Protein AF-A0A529ZJE7-F1 (afdb_monomer)

Foldseek 3Di:
DDDDDPDDDPDPVVVVVVVVVVPDDDDDDPVVVVVVPDDPPDDDDDDPPPPDDDDDDDDDDPDPPDDPVVVVVVVVRVVVVVVVVVVD

Secondary structure (DSSP, 8-state):
-----S---S-HHHHHHHHTTTS------HHHHHHTT--TT-------SS-----------S-SSPPHHHHHHHHHHHHHHHHHHHH-

Structure (mmCIF, N/CA/C/O backbone):
data_AF-A0A529ZJE7-F1
#
_entry.id   AF-A0A529ZJE7-F1
#
loop_
_atom_site.group_PDB
_atom_site.id
_atom_site.type_symbol
_atom_site.label_atom_id
_atom_site.label_alt_id
_atom_site.label_comp_id
_atom_site.label_asym_id
_atom_site.label_entity_id
_atom_site.label_seq_id
_atom_site.pdbx_PDB_ins_code
_atom_site.Cartn_x
_atom_site.Cartn_y
_atom_site.Cartn_z
_atom_site.occupancy
_atom_site.B_iso_or_equiv
_atom_site.auth_seq_id
_atom_site.auth_comp_id
_atom_site.auth_asym_id
_atom_site.auth_atom_id
_atom_site.pdbx_PDB_model_num
ATOM 1 N N . VAL A 1 1 ? -26.179 10.168 8.901 1.00 72.56 1 VAL A N 1
ATOM 2 C CA . VAL A 1 1 ? -25.215 10.274 10.026 1.00 72.56 1 VAL A CA 1
ATOM 3 C C . VAL A 1 1 ? -24.076 11.171 9.570 1.00 72.56 1 VAL A C 1
ATOM 5 O O . VAL A 1 1 ? -23.597 10.954 8.466 1.00 72.56 1 VAL A O 1
ATOM 8 N N . GLN A 1 2 ? -23.690 12.189 10.345 1.00 86.38 2 GLN A N 1
ATOM 9 C CA . GLN A 1 2 ? -22.553 13.060 10.018 1.00 86.38 2 GLN A CA 1
ATOM 10 C C . GLN A 1 2 ? -21.359 12.642 10.880 1.00 86.38 2 GLN A C 1
ATOM 12 O O . GLN A 1 2 ? -21.462 12.621 12.105 1.00 86.38 2 GLN A O 1
ATOM 17 N N . VAL A 1 3 ? -20.258 12.247 10.244 1.00 85.06 3 VAL A N 1
ATOM 18 C CA . VAL A 1 3 ? -19.042 11.814 10.944 1.00 85.06 3 VAL A CA 1
ATOM 19 C C . VAL A 1 3 ? -18.246 13.054 11.346 1.00 85.06 3 VAL A C 1
ATOM 21 O O . VAL A 1 3 ? -18.042 13.943 10.523 1.00 85.06 3 VAL A O 1
ATOM 24 N N . ARG A 1 4 ? -17.797 13.118 12.604 1.00 90.62 4 ARG A N 1
ATOM 25 C CA . ARG A 1 4 ? -16.917 14.179 13.107 1.00 90.62 4 ARG A CA 1
ATOM 26 C C . ARG A 1 4 ? -15.650 13.543 13.686 1.00 90.62 4 ARG A C 1
ATOM 28 O O . ARG A 1 4 ? -15.713 13.028 14.803 1.00 90.62 4 ARG A O 1
ATOM 35 N N . PRO A 1 5 ? -14.534 13.519 12.943 1.00 89.88 5 PRO A N 1
ATOM 36 C CA . PRO A 1 5 ? -13.295 12.946 13.448 1.00 89.88 5 PRO A CA 1
ATOM 37 C C . PRO A 1 5 ? -12.733 13.804 14.588 1.00 89.88 5 PRO A C 1
ATOM 39 O O . PRO A 1 5 ? -12.811 15.032 14.571 1.00 89.88 5 PRO A O 1
ATOM 42 N N . THR A 1 6 ? -12.161 13.1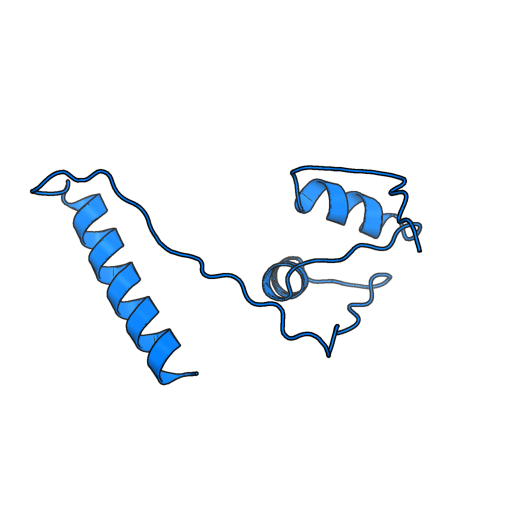45 15.592 1.00 90.69 6 THR A N 1
ATOM 43 C CA . THR A 1 6 ? -11.456 13.812 16.700 1.00 90.69 6 THR A CA 1
ATOM 44 C C . THR A 1 6 ? -10.005 14.146 16.325 1.00 90.69 6 THR A C 1
ATOM 46 O O . THR A 1 6 ? -9.401 15.037 16.913 1.00 90.69 6 THR A O 1
ATOM 49 N N . LEU 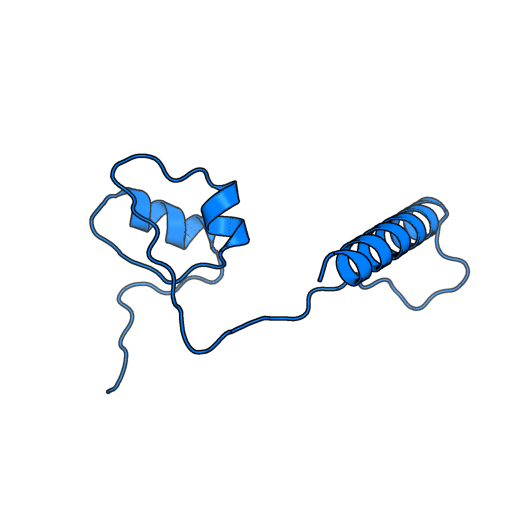A 1 7 ? -9.449 13.433 15.342 1.00 91.00 7 LEU A N 1
ATOM 50 C CA . LEU A 1 7 ? -8.110 13.623 14.796 1.00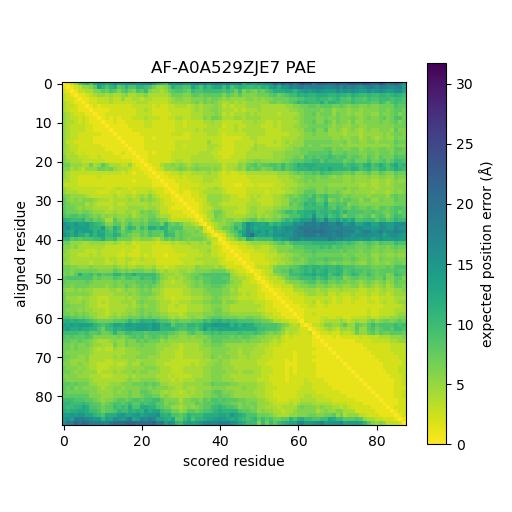 91.00 7 LEU A CA 1
ATOM 51 C C . LEU A 1 7 ? -8.149 13.340 13.293 1.00 91.00 7 LEU A C 1
ATOM 53 O O . LEU A 1 7 ? -8.678 12.310 12.874 1.00 91.00 7 LEU A O 1
ATOM 57 N N . GLU A 1 8 ? -7.535 14.217 12.509 1.00 93.44 8 GLU A N 1
ATOM 58 C CA . GLU A 1 8 ? -7.301 14.023 11.081 1.00 93.44 8 GLU A CA 1
ATOM 59 C C . GLU A 1 8 ? -5.799 14.100 10.802 1.00 93.44 8 GLU A C 1
ATOM 61 O O . GLU A 1 8 ? -5.083 14.919 11.380 1.00 93.44 8 GLU A O 1
ATOM 66 N N . SER A 1 9 ? -5.303 13.228 9.926 1.00 93.06 9 SER A N 1
ATOM 67 C CA . SER A 1 9 ? -3.909 13.234 9.493 1.00 93.06 9 SER A CA 1
ATOM 68 C C . SER A 1 9 ? -3.802 12.740 8.059 1.00 93.06 9 SER A C 1
ATOM 70 O O . SER A 1 9 ? -4.526 11.839 7.646 1.00 93.06 9 SER A O 1
ATOM 72 N N . ASN A 1 10 ? -2.848 13.296 7.318 1.00 94.19 10 ASN A N 1
ATOM 73 C CA . ASN A 1 10 ? -2.443 12.809 6.002 1.00 94.19 10 ASN A CA 1
ATOM 74 C C . ASN A 1 10 ? -1.382 11.691 6.082 1.00 94.19 10 ASN A C 1
ATOM 76 O O . ASN A 1 10 ? -0.833 11.296 5.056 1.00 94.19 10 ASN A O 1
ATOM 80 N N . SER A 1 11 ? -1.071 11.194 7.285 1.00 91.31 11 SER A N 1
ATOM 81 C CA . SER A 1 11 ? -0.082 10.143 7.513 1.00 91.31 11 SER A CA 1
ATOM 82 C C . SER A 1 11 ? -0.686 8.960 8.259 1.00 91.31 11 SER A C 1
ATOM 84 O O . SER A 1 11 ? -1.135 9.073 9.402 1.00 91.31 11 SER A O 1
ATOM 86 N N . MET A 1 12 ? -0.613 7.783 7.638 1.00 90.56 12 MET A N 1
ATOM 87 C CA . MET A 1 12 ? -1.072 6.532 8.248 1.00 90.56 12 MET A CA 1
ATOM 88 C C . MET A 1 12 ? -0.266 6.164 9.498 1.00 90.56 12 MET A C 1
ATOM 90 O O . MET A 1 12 ? -0.832 5.670 10.466 1.00 90.56 12 MET A O 1
ATOM 94 N N . ILE A 1 13 ? 1.036 6.466 9.531 1.00 89.69 13 ILE A N 1
ATOM 95 C CA . ILE A 1 13 ? 1.885 6.185 10.701 1.00 89.69 13 ILE A CA 1
ATOM 96 C C . ILE A 1 13 ? 1.441 7.016 11.912 1.00 89.69 13 ILE A C 1
ATOM 98 O O . ILE A 1 13 ? 1.431 6.517 13.037 1.00 89.69 13 ILE A O 1
ATOM 102 N N . VAL A 1 14 ? 1.035 8.271 11.692 1.00 91.38 14 VAL A N 1
ATOM 103 C CA . VAL A 1 14 ? 0.528 9.141 12.764 1.00 91.38 14 VAL A CA 1
ATOM 104 C C . VAL A 1 14 ? -0.814 8.634 13.290 1.00 91.38 14 VAL A C 1
ATOM 106 O O . VAL A 1 14 ? -1.024 8.622 14.500 1.00 91.38 14 VAL A O 1
ATOM 109 N N . LEU A 1 15 ? -1.714 8.166 12.422 1.00 90.75 15 LEU A N 1
ATOM 110 C CA . LEU A 1 15 ? -2.958 7.533 12.873 1.00 90.75 15 LEU A CA 1
ATOM 111 C C . LEU A 1 15 ? -2.664 6.261 13.681 1.00 90.75 15 LEU A C 1
ATOM 113 O O . LEU A 1 15 ? -3.201 6.088 14.776 1.00 90.75 15 LEU A O 1
ATOM 117 N N . PHE A 1 16 ? -1.749 5.417 13.198 1.00 87.94 16 PHE A N 1
ATOM 118 C CA . PHE A 1 16 ? -1.344 4.196 13.891 1.00 87.94 16 PHE A CA 1
ATOM 119 C C . PHE A 1 16 ? -0.757 4.470 15.283 1.00 87.94 16 PHE A C 1
ATOM 121 O O . PHE A 1 16 ? -1.109 3.786 16.245 1.00 87.94 16 PHE A O 1
ATOM 128 N N . SER A 1 17 ? 0.090 5.493 15.438 1.00 88.81 17 SER A N 1
ATOM 129 C CA . SE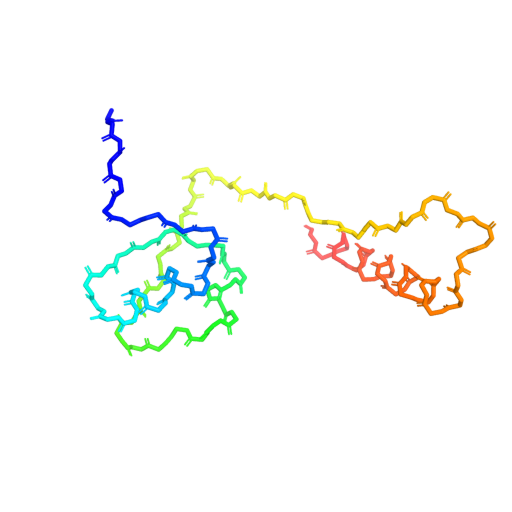R A 1 17 ? 0.678 5.826 16.743 1.00 88.81 17 SER A CA 1
ATOM 130 C C . SER A 1 17 ? -0.376 6.216 17.787 1.00 88.81 17 SER A C 1
ATOM 132 O O . SER A 1 17 ? -0.226 5.869 18.959 1.00 88.81 17 SER A O 1
ATOM 134 N N . HIS A 1 18 ? -1.479 6.848 17.373 1.00 90.50 18 HIS A N 1
ATOM 135 C CA . HIS A 1 18 ? -2.604 7.153 18.259 1.00 90.50 18 HIS A CA 1
ATOM 136 C C . HIS A 1 18 ? -3.394 5.895 18.631 1.00 90.50 18 HIS A C 1
ATOM 138 O O . HIS A 1 18 ? -3.721 5.715 19.806 1.00 90.50 18 HIS A O 1
ATOM 144 N N . ILE A 1 19 ? -3.633 4.982 17.680 1.00 89.38 19 ILE A N 1
ATOM 145 C CA . ILE A 1 19 ? -4.272 3.679 17.949 1.00 89.38 19 ILE A CA 1
ATOM 146 C C . ILE A 1 19 ? -3.477 2.896 19.002 1.00 89.38 19 ILE A C 1
ATOM 148 O O . ILE A 1 19 ? -4.068 2.356 19.937 1.00 89.38 19 ILE A O 1
ATOM 152 N N . ARG A 1 20 ? -2.136 2.916 18.935 1.00 86.19 20 ARG A N 1
ATOM 153 C CA . ARG A 1 20 ? -1.256 2.253 19.920 1.00 86.19 20 ARG A CA 1
ATOM 154 C C . ARG A 1 20 ? -1.421 2.739 21.359 1.00 86.19 20 ARG A C 1
ATOM 156 O O . ARG A 1 20 ? -1.029 2.025 22.275 1.00 86.19 20 ARG A O 1
ATOM 163 N N . THR A 1 21 ? -2.017 3.908 21.590 1.00 87.56 21 THR A N 1
ATOM 164 C CA . THR A 1 21 ? -2.336 4.367 22.955 1.00 87.56 21 THR A CA 1
ATOM 165 C C . THR A 1 21 ? -3.532 3.631 23.578 1.00 87.56 21 THR A C 1
ATOM 167 O O . THR A 1 21 ? -3.822 3.838 24.755 1.00 87.56 21 THR A O 1
ATOM 170 N N . GLY A 1 22 ? -4.255 2.811 22.802 1.00 85.00 22 GLY A N 1
ATOM 171 C CA . GLY A 1 22 ? -5.414 2.029 23.247 1.00 85.00 22 GLY A CA 1
ATOM 172 C C . GLY A 1 22 ? -6.715 2.825 23.390 1.00 85.00 22 GLY A C 1
ATOM 173 O O . GLY A 1 22 ? -7.738 2.266 23.770 1.00 85.00 22 GLY A O 1
ATOM 174 N N . LYS A 1 23 ? -6.701 4.130 23.092 1.00 86.50 23 LYS A N 1
ATOM 175 C CA . LYS A 1 23 ? -7.858 5.030 23.264 1.00 86.50 23 LYS A CA 1
ATOM 176 C C . LYS A 1 23 ? -8.595 5.352 21.963 1.00 86.50 23 LYS A C 1
ATOM 178 O O . LYS A 1 23 ? -9.567 6.102 21.984 1.00 86.50 23 LYS A O 1
ATOM 183 N N . TRP A 1 24 ? -8.113 4.829 20.837 1.00 91.06 24 TRP A N 1
ATOM 184 C CA . TRP A 1 24 ? -8.535 5.248 19.504 1.00 91.06 24 TRP A CA 1
ATOM 185 C C . TRP A 1 24 ? -8.788 4.045 18.608 1.00 91.06 24 TRP A C 1
ATOM 187 O O . TRP A 1 24 ? -8.158 3.000 18.749 1.00 91.06 24 TRP A O 1
ATOM 197 N N . SER A 1 25 ? -9.687 4.237 17.651 1.00 90.69 25 SER A N 1
ATOM 198 C CA . SER A 1 25 ? -9.891 3.338 16.520 1.00 90.69 25 SER A CA 1
ATOM 199 C C . SER A 1 25 ? -9.715 4.128 15.227 1.00 90.69 25 SER A C 1
ATOM 201 O O . SER A 1 25 ? -9.888 5.348 15.204 1.00 90.69 25 SER A O 1
ATOM 203 N N . SER A 1 26 ? -9.325 3.442 14.159 1.00 90.88 26 SER A N 1
ATOM 204 C CA . SER A 1 26 ? -9.199 4.030 12.829 1.00 90.88 26 SER A CA 1
ATOM 205 C C . SER A 1 26 ? -9.496 2.981 11.764 1.00 90.88 26 SER A C 1
ATOM 207 O O . SER A 1 26 ? -9.469 1.783 12.046 1.00 90.88 26 SER A O 1
ATOM 209 N N . ILE A 1 27 ? -9.766 3.442 10.546 1.00 90.06 27 ILE A N 1
ATOM 210 C CA . ILE A 1 27 ? -9.881 2.601 9.354 1.00 90.06 27 ILE A CA 1
ATOM 211 C C . ILE A 1 27 ? -8.525 2.645 8.652 1.00 90.06 27 ILE A C 1
ATOM 213 O O . ILE A 1 27 ? -8.008 3.728 8.384 1.00 90.06 27 ILE A O 1
ATOM 217 N N . MET A 1 28 ? -7.945 1.479 8.365 1.00 88.25 28 MET A N 1
ATOM 218 C CA . MET A 1 28 ? -6.641 1.372 7.709 1.00 88.25 28 MET A CA 1
ATOM 219 C C . MET A 1 28 ? -6.685 0.346 6.571 1.00 88.25 28 MET A C 1
ATOM 221 O O . MET A 1 28 ? -7.426 -0.633 6.674 1.00 88.25 28 MET A O 1
ATOM 225 N N . PRO A 1 29 ? -5.886 0.533 5.507 1.00 88.62 29 PRO A N 1
ATOM 226 C CA . PRO A 1 29 ? -5.674 -0.493 4.492 1.00 88.62 29 PRO A CA 1
ATOM 227 C C . PRO A 1 29 ? -5.155 -1.803 5.098 1.00 88.62 29 PRO A C 1
ATOM 229 O O . PRO A 1 29 ? -4.276 -1.779 5.964 1.00 88.62 29 PRO A O 1
ATOM 232 N N . LEU A 1 30 ? -5.670 -2.938 4.613 1.00 85.12 30 LEU A N 1
ATOM 233 C CA . LEU A 1 30 ? -5.312 -4.277 5.098 1.00 85.12 30 LEU A CA 1
ATOM 234 C C . LEU A 1 30 ? -3.796 -4.521 5.066 1.00 85.12 30 LEU A C 1
ATOM 236 O O . LEU A 1 30 ? -3.215 -4.937 6.062 1.00 85.12 30 LEU A O 1
ATOM 240 N N . ASN A 1 31 ? -3.139 -4.163 3.963 1.00 83.56 31 ASN A N 1
ATOM 241 C CA . ASN A 1 31 ? -1.696 -4.338 3.803 1.00 83.56 31 ASN A CA 1
ATOM 242 C C . ASN A 1 31 ? -0.874 -3.575 4.858 1.00 83.56 31 ASN A C 1
ATOM 244 O O . ASN A 1 31 ? 0.145 -4.075 5.327 1.00 83.56 31 ASN A O 1
ATOM 248 N N . LEU A 1 32 ? -1.303 -2.372 5.254 1.00 83.25 32 LEU A N 1
ATOM 249 C CA . LEU A 1 32 ? -0.642 -1.608 6.313 1.00 83.25 32 LEU A CA 1
ATOM 250 C C . LEU A 1 32 ? -0.898 -2.227 7.684 1.00 83.25 32 LEU A C 1
ATOM 252 O O . LEU A 1 32 ? 0.021 -2.298 8.497 1.00 83.25 32 LEU A O 1
ATOM 256 N N . ALA A 1 33 ? -2.120 -2.698 7.926 1.00 81.00 33 ALA A N 1
ATOM 257 C CA . ALA A 1 33 ? -2.465 -3.411 9.147 1.00 81.00 33 ALA A CA 1
ATOM 258 C C . ALA A 1 33 ? -1.597 -4.664 9.355 1.00 81.00 33 ALA A C 1
ATOM 260 O O . ALA A 1 33 ? -1.086 -4.892 10.451 1.00 81.00 33 ALA A O 1
ATOM 261 N N . GLU A 1 34 ? -1.378 -5.429 8.288 1.00 79.94 34 GLU A N 1
ATOM 262 C CA . GLU A 1 34 ? -0.512 -6.610 8.287 1.00 79.94 34 GLU A CA 1
ATOM 263 C C . GLU A 1 34 ? 0.969 -6.233 8.442 1.00 79.94 34 GLU A C 1
ATOM 265 O O . GLU A 1 34 ? 1.673 -6.814 9.267 1.00 79.94 34 GLU A O 1
ATOM 270 N N . THR A 1 35 ? 1.436 -5.213 7.711 1.00 81.44 35 THR A N 1
ATOM 271 C CA . THR A 1 35 ? 2.848 -4.788 7.723 1.00 81.44 35 THR A CA 1
ATOM 272 C C . THR A 1 35 ? 3.282 -4.223 9.074 1.00 81.44 35 THR A C 1
ATOM 274 O O . THR A 1 35 ? 4.404 -4.469 9.516 1.00 81.44 35 THR A O 1
ATOM 277 N N . PHE A 1 36 ? 2.423 -3.456 9.753 1.00 76.12 36 PHE A N 1
ATOM 278 C CA . PHE A 1 36 ? 2.779 -2.841 11.034 1.00 76.12 36 PHE A CA 1
ATOM 279 C C . PHE A 1 36 ? 2.780 -3.819 12.215 1.00 76.12 36 PHE A C 1
ATOM 281 O O . PHE A 1 36 ? 3.192 -3.421 13.305 1.00 76.12 36 PHE A O 1
ATOM 288 N N . GLY A 1 37 ? 2.372 -5.078 12.010 1.00 67.81 37 GLY A N 1
ATOM 289 C CA . GLY A 1 37 ? 2.468 -6.127 13.020 1.00 67.81 37 GLY A CA 1
ATOM 290 C C . GLY A 1 37 ? 1.682 -5.779 14.279 1.00 67.81 37 GLY A C 1
ATOM 291 O O . GLY A 1 37 ? 2.263 -5.507 15.331 1.00 67.81 37 GLY A O 1
ATOM 292 N N . PHE A 1 38 ? 0.352 -5.752 14.175 1.00 72.44 38 PHE A N 1
ATOM 293 C CA . PHE A 1 38 ? -0.504 -5.497 15.329 1.00 72.44 38 PHE A CA 1
ATOM 294 C C . PHE A 1 38 ? -0.308 -6.572 16.401 1.00 72.44 38 PHE A C 1
ATOM 296 O O . PHE A 1 38 ? -0.687 -7.728 16.230 1.00 72.44 38 PHE A O 1
ATOM 303 N N . SER A 1 39 ? 0.283 -6.169 17.519 1.00 69.88 39 SER A N 1
ATOM 304 C CA . SER A 1 39 ? 0.294 -6.927 18.762 1.00 69.88 39 SER A CA 1
ATOM 305 C C . SER A 1 39 ? -0.742 -6.359 19.729 1.00 69.88 39 SER A C 1
ATOM 307 O O . SER A 1 39 ? -1.271 -5.256 19.532 1.00 69.88 39 SER A O 1
ATOM 309 N N . GLU A 1 40 ? -1.052 -7.114 20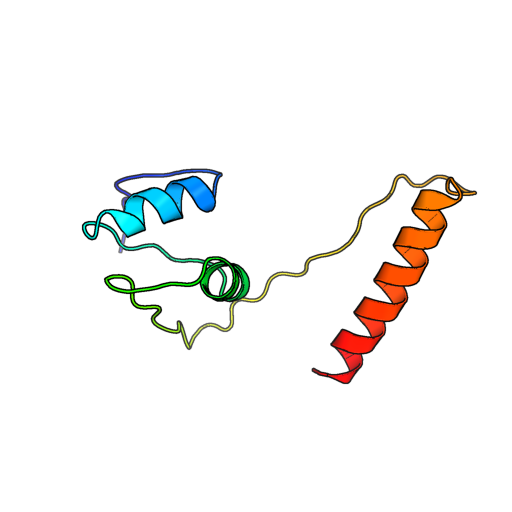.784 1.00 70.19 40 GLU A N 1
ATOM 310 C CA . GLU A 1 40 ? -1.904 -6.608 21.857 1.00 70.19 40 GLU A CA 1
ATOM 311 C C . GLU A 1 40 ? -1.430 -5.216 22.326 1.00 70.19 40 GLU A C 1
ATOM 313 O O . GLU A 1 40 ? -0.223 -4.982 22.454 1.00 70.19 40 GLU A O 1
ATOM 318 N N . PRO A 1 41 ? -2.357 -4.269 22.563 1.00 78.50 41 PRO A N 1
ATOM 319 C CA . PRO A 1 41 ? -3.813 -4.441 22.667 1.00 78.50 41 PRO A CA 1
ATOM 320 C C . PRO A 1 41 ? -4.601 -4.158 21.366 1.00 78.50 41 PRO A C 1
ATOM 322 O O . PRO A 1 41 ? -5.805 -3.901 21.426 1.00 78.50 41 PRO A O 1
ATOM 325 N N . ILE A 1 42 ? -3.961 -4.141 20.190 1.00 85.00 42 ILE A N 1
ATOM 326 C CA . ILE A 1 42 ? -4.623 -3.766 18.929 1.00 85.00 42 ILE A CA 1
ATOM 327 C C . ILE A 1 42 ? -5.281 -4.983 18.277 1.00 85.00 42 ILE A C 1
ATOM 329 O O . ILE A 1 42 ? -4.645 -6.009 18.059 1.00 85.00 42 ILE A O 1
ATOM 333 N N . ARG A 1 43 ? -6.554 -4.836 17.896 1.00 85.75 43 ARG A N 1
ATOM 334 C CA . ARG A 1 43 ? -7.305 -5.834 17.126 1.00 85.75 43 ARG A CA 1
ATOM 335 C C . ARG A 1 43 ? -7.690 -5.272 15.761 1.00 85.75 43 ARG A C 1
ATOM 337 O O . ARG A 1 43 ? -8.401 -4.271 15.696 1.00 85.75 43 ARG A O 1
ATOM 344 N N . ALA A 1 44 ? -7.298 -5.957 14.689 1.00 87.69 44 ALA A N 1
ATOM 345 C CA . ALA A 1 44 ? -7.845 -5.715 13.357 1.00 87.69 44 ALA A CA 1
ATOM 346 C C . ALA A 1 44 ? -9.246 -6.332 13.241 1.00 8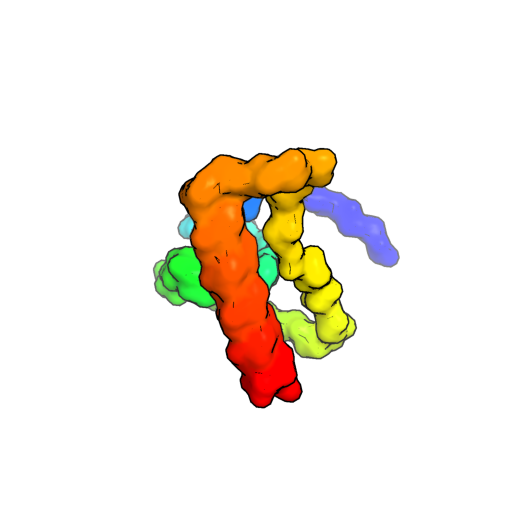7.69 44 ALA A C 1
ATOM 348 O O . ALA A 1 44 ? -9.461 -7.476 13.639 1.00 87.69 44 ALA A O 1
ATOM 349 N N . ILE A 1 45 ? -10.199 -5.569 12.705 1.00 89.75 45 ILE A N 1
ATOM 350 C CA . ILE A 1 45 ? -11.561 -6.035 12.428 1.00 89.75 45 ILE A CA 1
ATOM 351 C C . ILE A 1 45 ? -11.787 -5.881 10.919 1.00 89.75 45 ILE A C 1
ATOM 353 O O . ILE A 1 45 ? -11.678 -4.754 10.430 1.00 89.75 45 ILE A O 1
ATOM 357 N N . PRO A 1 46 ? -12.065 -6.967 10.175 1.00 88.56 46 PRO A N 1
ATOM 358 C CA . PRO A 1 46 ? -12.262 -6.882 8.734 1.00 88.56 46 PRO A CA 1
ATOM 359 C C . PRO A 1 46 ? -13.550 -6.120 8.408 1.00 88.56 46 PRO A C 1
ATOM 361 O O . PRO A 1 46 ? -14.606 -6.379 8.989 1.00 88.56 46 PRO A O 1
ATOM 364 N N . ILE A 1 47 ? -13.460 -5.193 7.456 1.00 90.75 47 ILE A N 1
ATOM 365 C CA . ILE A 1 47 ? -14.623 -4.548 6.842 1.00 90.75 47 ILE A CA 1
ATOM 366 C C . ILE A 1 47 ? -15.005 -5.411 5.639 1.00 90.75 47 ILE A C 1
ATOM 368 O O . ILE A 1 47 ? -14.238 -5.495 4.686 1.00 90.75 47 ILE A O 1
ATOM 372 N N . VAL A 1 48 ? -16.144 -6.100 5.727 1.00 90.12 48 VAL A N 1
ATOM 373 C CA . VAL A 1 48 ? -16.559 -7.100 4.725 1.00 90.12 48 VAL A CA 1
ATOM 374 C C . VAL A 1 48 ? -17.191 -6.441 3.501 1.00 90.12 48 VAL A C 1
ATOM 376 O O . VAL A 1 48 ? -16.911 -6.842 2.378 1.00 90.12 48 VAL A O 1
ATOM 379 N N . GLU A 1 49 ? -18.017 -5.413 3.710 1.00 90.50 49 GLU A N 1
ATOM 380 C CA . GLU A 1 49 ? -18.688 -4.688 2.632 1.00 90.50 49 GLU A CA 1
ATOM 381 C C . GLU A 1 49 ? -18.671 -3.169 2.885 1.00 90.50 49 GLU A C 1
ATOM 383 O O . GLU A 1 49 ? -18.832 -2.737 4.034 1.00 90.50 49 GLU A O 1
ATOM 388 N N . PRO A 1 50 ? -18.521 -2.347 1.827 1.00 87.88 50 PRO A N 1
ATOM 389 C CA . PRO A 1 50 ? -18.203 -2.747 0.452 1.00 87.88 50 PRO A CA 1
ATOM 390 C C . PRO A 1 50 ? -16.741 -3.203 0.308 1.00 87.88 50 PRO A C 1
ATOM 392 O O . PRO A 1 50 ? -15.875 -2.758 1.061 1.00 87.88 50 PRO A O 1
ATOM 395 N N . ASP A 1 51 ? -16.460 -4.036 -0.698 1.00 84.50 51 ASP A N 1
ATOM 396 C CA . ASP A 1 51 ? -15.083 -4.333 -1.107 1.00 84.50 51 ASP A CA 1
ATOM 397 C C . ASP A 1 51 ? -14.451 -3.084 -1.746 1.00 84.50 51 ASP A C 1
ATOM 399 O O . ASP A 1 51 ? -14.645 -2.769 -2.924 1.00 84.50 51 ASP A O 1
ATOM 403 N N . ALA A 1 52 ? -13.748 -2.312 -0.919 1.00 86.50 52 ALA A N 1
ATOM 404 C CA . ALA A 1 52 ? -13.094 -1.076 -1.310 1.00 86.50 52 ALA A CA 1
ATOM 405 C C . ALA A 1 52 ? -11.632 -1.343 -1.695 1.00 86.50 52 ALA A C 1
ATOM 407 O O . ALA A 1 52 ? -10.744 -1.388 -0.842 1.00 86.50 52 ALA A O 1
ATOM 408 N N . SER A 1 53 ? -11.362 -1.430 -2.999 1.00 86.56 53 SER A N 1
ATOM 409 C CA . SER A 1 53 ? -10.006 -1.550 -3.543 1.00 86.56 53 SER A CA 1
ATOM 410 C C . SER A 1 53 ? -9.602 -0.313 -4.343 1.00 86.56 53 SER A C 1
ATOM 412 O O . SER A 1 53 ? -10.427 0.375 -4.941 1.00 86.56 53 SER A O 1
ATOM 414 N N . HIS A 1 54 ? -8.310 0.013 -4.297 1.00 87.56 54 HIS A N 1
ATOM 415 C CA . HIS A 1 54 ? -7.734 1.177 -4.969 1.00 87.56 54 HIS A CA 1
ATOM 416 C C . HIS A 1 54 ? -6.603 0.700 -5.880 1.00 87.56 54 HIS A C 1
ATOM 418 O O . HIS A 1 54 ? -5.789 -0.132 -5.478 1.00 87.56 54 HIS A O 1
ATOM 424 N N . THR A 1 55 ? -6.548 1.217 -7.109 1.00 88.81 55 THR A N 1
ATOM 425 C CA . THR A 1 55 ? -5.462 0.882 -8.040 1.00 88.81 55 THR A CA 1
ATOM 426 C C . THR A 1 55 ? -4.202 1.642 -7.643 1.00 88.81 55 THR A C 1
ATOM 428 O O . THR A 1 55 ? -4.228 2.865 -7.515 1.00 88.81 55 THR A O 1
ATOM 431 N N . VAL A 1 56 ? -3.100 0.917 -7.470 1.00 89.19 56 VAL A N 1
ATOM 432 C CA . VAL A 1 56 ? -1.764 1.473 -7.226 1.00 89.19 56 VAL A CA 1
ATOM 433 C C . VAL A 1 56 ? -0.884 1.112 -8.416 1.00 89.19 56 VAL A C 1
ATOM 435 O O . VAL A 1 56 ? -0.935 -0.017 -8.899 1.00 89.19 56 VAL A O 1
ATOM 438 N N . GLY A 1 57 ? -0.092 2.067 -8.897 1.00 92.50 57 GLY A N 1
ATOM 439 C CA . GLY A 1 57 ? 0.787 1.879 -10.047 1.00 92.50 57 GLY A CA 1
ATOM 440 C C . GLY A 1 57 ? 2.088 2.658 -9.911 1.00 92.50 57 GLY 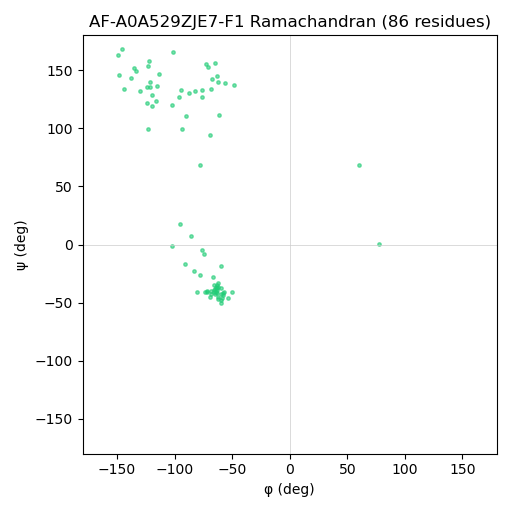A C 1
ATOM 441 O O . GLY A 1 57 ? 2.233 3.516 -9.038 1.00 92.50 57 GLY A O 1
ATOM 442 N N . LEU A 1 58 ? 3.034 2.346 -10.791 1.00 94.25 58 LEU A N 1
ATOM 443 C CA . LEU A 1 58 ? 4.308 3.041 -10.909 1.00 94.25 58 LEU A CA 1
ATOM 444 C C . LEU A 1 58 ? 4.197 4.123 -11.989 1.00 94.25 58 LEU A C 1
ATOM 446 O O . LEU A 1 58 ? 3.694 3.867 -13.080 1.00 94.25 58 LEU A O 1
ATOM 450 N N . VAL A 1 59 ? 4.671 5.332 -11.687 1.00 94.19 59 VAL A N 1
ATOM 451 C CA . VAL A 1 59 ? 4.681 6.460 -12.627 1.00 94.19 59 VAL A CA 1
ATOM 452 C C . VAL A 1 59 ? 6.120 6.908 -12.850 1.00 94.19 59 VAL A C 1
ATOM 454 O O . VAL A 1 59 ? 6.848 7.175 -11.895 1.00 94.19 59 VAL A O 1
ATOM 457 N N . ALA A 1 60 ? 6.515 7.019 -14.117 1.00 94.75 60 ALA A N 1
ATOM 458 C CA . ALA A 1 60 ? 7.803 7.556 -14.542 1.00 94.75 60 ALA A CA 1
ATOM 459 C C . ALA A 1 60 ? 7.600 8.748 -15.489 1.00 94.75 60 ALA A C 1
ATOM 461 O O . ALA A 1 60 ? 6.547 8.901 -16.107 1.00 94.75 60 ALA A O 1
ATOM 462 N N . ALA A 1 61 ? 8.611 9.614 -15.598 1.00 94.75 61 ALA A N 1
ATOM 463 C CA . ALA A 1 61 ? 8.575 10.729 -16.543 1.00 94.75 61 ALA A CA 1
ATOM 464 C C . ALA A 1 61 ? 8.481 10.208 -17.994 1.00 94.75 61 ALA A C 1
ATOM 466 O O . ALA A 1 61 ? 9.194 9.256 -18.312 1.00 94.75 61 ALA A O 1
ATOM 467 N N . PRO A 1 62 ? 7.691 10.840 -18.884 1.00 92.56 62 PRO A N 1
ATOM 468 C CA . PRO A 1 62 ? 7.467 10.378 -20.257 1.00 92.56 62 PRO A CA 1
ATOM 469 C C . PRO A 1 62 ? 8.662 10.724 -21.160 1.00 92.56 62 PRO A C 1
ATOM 471 O O . PRO A 1 62 ? 8.593 11.613 -22.006 1.00 92.56 62 PRO A O 1
ATOM 474 N N . ARG A 1 63 ? 9.803 10.076 -20.923 1.00 88.06 63 ARG A N 1
ATOM 475 C CA . ARG A 1 63 ? 11.050 10.287 -21.665 1.00 88.06 63 ARG A CA 1
ATOM 476 C C . ARG A 1 63 ? 11.618 8.958 -22.128 1.00 88.06 63 ARG A C 1
ATOM 478 O O . ARG A 1 63 ? 11.783 8.053 -21.313 1.00 88.06 63 ARG A O 1
ATOM 485 N N . GLU A 1 64 ? 11.994 8.892 -23.396 1.00 89.06 64 GLU A N 1
ATOM 486 C CA . GLU A 1 64 ? 12.655 7.733 -23.984 1.00 89.06 64 GLU A CA 1
ATOM 487 C C . GLU A 1 64 ? 14.026 8.130 -24.565 1.00 89.06 64 GLU A C 1
ATOM 489 O O . GLU A 1 64 ? 14.131 9.176 -25.211 1.00 89.06 64 GLU A O 1
ATOM 494 N N . PRO A 1 65 ? 15.082 7.325 -24.329 1.00 91.56 65 PRO A N 1
ATOM 495 C CA . PRO A 1 65 ? 15.099 6.171 -23.428 1.00 91.56 65 PRO A CA 1
ATOM 496 C C . PRO A 1 65 ? 15.037 6.592 -21.944 1.00 91.56 65 PRO A C 1
ATOM 498 O O . PRO A 1 65 ? 15.495 7.673 -21.549 1.00 91.56 65 PRO A O 1
ATOM 501 N N . HIS A 1 66 ? 14.499 5.720 -21.088 1.00 95.94 66 HIS A N 1
ATOM 502 C CA . HIS A 1 66 ? 14.667 5.869 -19.645 1.00 95.94 66 HIS A CA 1
ATOM 503 C C . HIS A 1 66 ? 16.143 5.699 -19.255 1.00 95.94 66 HIS A C 1
ATOM 505 O O . HIS A 1 66 ? 16.937 5.072 -19.954 1.00 95.94 66 HIS A O 1
ATOM 511 N N . THR A 1 67 ? 16.537 6.262 -18.107 1.00 96.31 67 THR A N 1
ATOM 512 C CA . THR A 1 67 ? 17.857 5.935 -17.544 1.00 96.31 67 THR A CA 1
ATOM 513 C C . THR A 1 67 ? 17.896 4.443 -17.205 1.00 96.31 67 THR A C 1
ATOM 515 O O . THR A 1 67 ? 16.877 3.951 -16.718 1.00 96.31 67 THR A O 1
ATOM 518 N N . PRO A 1 68 ? 19.034 3.741 -17.354 1.00 96.88 68 PRO A N 1
ATOM 519 C CA . PRO A 1 68 ? 19.091 2.287 -17.179 1.00 96.88 68 PRO A CA 1
ATOM 520 C C . PRO A 1 68 ? 18.456 1.769 -15.878 1.00 96.88 68 PRO A C 1
ATOM 522 O O . PRO A 1 68 ? 17.700 0.808 -15.908 1.00 96.88 68 PRO A O 1
ATOM 525 N N . LEU A 1 69 ? 18.671 2.458 -14.750 1.00 97.00 69 LEU A N 1
ATOM 526 C CA . LEU A 1 69 ? 18.064 2.094 -13.462 1.00 97.00 69 LEU A CA 1
ATOM 527 C C . LEU A 1 69 ? 16.528 2.210 -13.451 1.00 97.00 69 LEU A C 1
ATOM 529 O O . LEU A 1 69 ? 15.852 1.402 -12.827 1.00 97.00 69 LEU A O 1
ATOM 533 N N . VAL A 1 70 ? 15.978 3.216 -14.135 1.00 96.75 70 VAL A N 1
ATOM 534 C CA . VAL A 1 70 ? 14.522 3.410 -14.228 1.00 96.75 70 VAL A CA 1
ATOM 535 C C . VAL A 1 70 ? 13.916 2.362 -15.152 1.00 96.75 70 VAL A C 1
ATOM 537 O O . VAL A 1 70 ? 12.875 1.817 -14.813 1.00 96.75 70 VAL A O 1
ATOM 540 N N . GLN A 1 71 ? 14.580 2.048 -16.270 1.00 96.44 71 GLN A N 1
ATOM 541 C CA . GLN A 1 71 ? 14.136 0.974 -17.157 1.00 96.44 71 GLN A CA 1
ATOM 542 C C . GLN A 1 71 ? 14.091 -0.363 -16.411 1.00 96.44 71 GLN A C 1
ATOM 544 O O . GLN A 1 71 ? 13.047 -0.997 -16.385 1.00 96.44 71 GLN A O 1
ATOM 549 N N . ALA A 1 72 ? 15.171 -0.721 -15.708 1.00 97.19 72 ALA A N 1
ATOM 550 C CA . ALA A 1 72 ? 15.222 -1.949 -14.919 1.00 97.19 72 ALA A CA 1
ATOM 551 C C . ALA A 1 72 ? 14.113 -2.008 -13.852 1.00 97.19 72 ALA A C 1
ATOM 553 O O . ALA A 1 72 ? 13.473 -3.039 -13.685 1.00 97.19 72 ALA A O 1
ATOM 554 N N . LEU A 1 73 ? 13.833 -0.896 -13.159 1.00 97.06 73 LEU A N 1
ATOM 555 C CA . LEU A 1 73 ? 12.735 -0.841 -12.189 1.00 97.06 73 LEU A CA 1
ATOM 556 C C . LEU A 1 73 ? 11.359 -1.031 -12.847 1.00 97.06 73 LEU A C 1
ATOM 558 O O . LEU A 1 73 ? 10.505 -1.702 -12.272 1.00 97.06 73 LEU A O 1
ATOM 562 N N . LEU A 1 74 ? 11.127 -0.428 -14.017 1.00 96.19 74 LEU A N 1
ATOM 563 C CA . LEU A 1 74 ? 9.875 -0.588 -14.760 1.00 96.19 74 LEU A CA 1
ATOM 564 C C . LEU A 1 74 ? 9.696 -2.035 -15.229 1.00 96.19 74 LEU A C 1
ATOM 566 O O . LEU A 1 74 ? 8.602 -2.574 -15.083 1.00 96.19 74 LEU A O 1
ATOM 570 N N . ASP A 1 75 ? 10.759 -2.667 -15.724 1.00 96.25 75 ASP A N 1
ATOM 571 C CA . ASP A 1 75 ? 10.737 -4.059 -16.180 1.00 96.25 75 ASP A CA 1
ATOM 572 C C . ASP A 1 75 ? 10.390 -5.016 -15.021 1.00 96.25 75 ASP A C 1
ATOM 574 O O . ASP A 1 75 ? 9.473 -5.831 -15.144 1.00 96.25 75 ASP A O 1
ATOM 578 N N . GLU A 1 76 ? 11.034 -4.854 -13.859 1.00 97.31 76 GLU A N 1
ATOM 579 C CA . GLU A 1 76 ? 10.730 -5.633 -12.647 1.00 97.31 76 GLU A CA 1
ATOM 580 C C . GLU A 1 76 ? 9.306 -5.378 -12.130 1.00 97.31 76 GLU A C 1
ATOM 582 O O . GLU A 1 76 ? 8.583 -6.307 -11.764 1.00 97.31 76 GLU A O 1
ATOM 587 N N . ALA A 1 77 ? 8.859 -4.117 -12.132 1.00 96.62 77 ALA A N 1
ATOM 588 C CA . ALA A 1 77 ? 7.504 -3.770 -11.714 1.00 96.62 77 ALA A CA 1
ATOM 589 C C . ALA A 1 77 ? 6.442 -4.396 -12.633 1.00 96.62 77 ALA A C 1
ATOM 591 O O . ALA A 1 77 ? 5.395 -4.830 -12.150 1.00 96.62 77 ALA A O 1
ATOM 592 N N . MET A 1 78 ? 6.706 -4.473 -13.941 1.00 95.50 78 MET A N 1
ATOM 593 C CA . MET A 1 78 ? 5.816 -5.123 -14.904 1.00 95.50 78 MET A CA 1
ATOM 594 C C . MET A 1 78 ? 5.765 -6.639 -14.705 1.00 95.50 78 MET A C 1
ATOM 596 O O . MET A 1 78 ? 4.667 -7.199 -14.694 1.00 95.50 78 MET A O 1
ATOM 600 N N . ALA A 1 79 ? 6.911 -7.287 -14.473 1.00 96.50 79 ALA A N 1
ATOM 601 C CA . ALA A 1 79 ? 6.962 -8.713 -14.153 1.00 96.50 79 ALA A CA 1
ATOM 602 C C . ALA A 1 79 ? 6.155 -9.037 -12.881 1.00 96.50 79 ALA A C 1
ATOM 604 O O . ALA A 1 79 ? 5.309 -9.934 -12.890 1.00 96.50 79 ALA A O 1
ATOM 605 N N . LEU A 1 80 ? 6.329 -8.240 -11.820 1.00 94.94 80 LEU A N 1
ATOM 606 C CA . LEU A 1 80 ? 5.568 -8.380 -10.576 1.00 94.94 80 LEU A CA 1
ATOM 607 C C . LEU A 1 80 ? 4.061 -8.137 -10.779 1.00 94.94 80 LEU A C 1
ATOM 609 O O . LEU A 1 80 ? 3.223 -8.838 -10.210 1.00 94.94 80 LEU A O 1
ATOM 613 N N . ALA A 1 81 ? 3.689 -7.158 -11.607 1.00 93.25 81 ALA A N 1
ATOM 614 C CA . ALA A 1 81 ? 2.288 -6.880 -11.916 1.00 93.25 81 ALA A CA 1
ATOM 615 C C . ALA A 1 81 ? 1.617 -8.028 -12.694 1.00 93.25 81 ALA A C 1
ATOM 617 O O . ALA A 1 81 ? 0.425 -8.283 -12.497 1.00 93.25 81 ALA A O 1
ATOM 618 N N . ASP A 1 82 ? 2.355 -8.717 -13.570 1.00 94.50 82 ASP A N 1
ATOM 619 C CA . ASP A 1 82 ? 1.879 -9.925 -14.249 1.00 94.50 82 ASP A CA 1
ATOM 620 C C . ASP A 1 82 ? 1.662 -11.077 -13.256 1.00 94.50 82 ASP A C 1
ATOM 622 O O . ASP A 1 82 ? 0.645 -11.769 -13.342 1.00 94.50 82 ASP A O 1
ATOM 626 N N . ASP A 1 83 ? 2.564 -11.257 -12.285 1.00 94.69 83 ASP A N 1
ATOM 627 C CA . ASP A 1 83 ? 2.408 -12.248 -11.211 1.00 94.69 83 ASP A CA 1
ATOM 628 C C . ASP A 1 83 ? 1.143 -12.007 -10.382 1.00 94.69 83 ASP A C 1
ATOM 630 O O . ASP A 1 83 ? 0.344 -12.927 -10.192 1.00 94.69 83 ASP A O 1
ATOM 634 N N 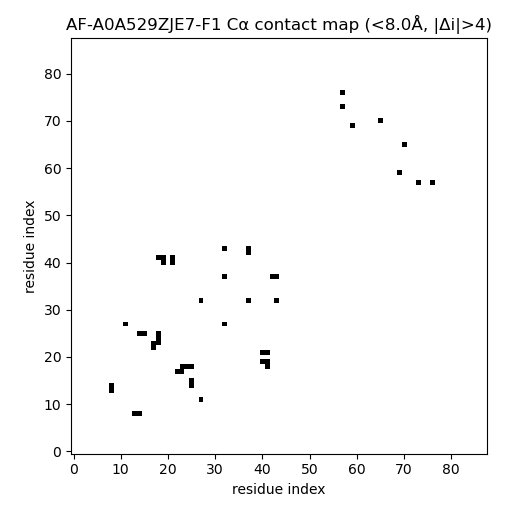. PHE A 1 84 ? 0.896 -10.767 -9.950 1.00 89.31 84 PHE A N 1
ATOM 635 C CA . PHE A 1 84 ? -0.321 -10.429 -9.205 1.00 89.31 84 PHE A CA 1
ATOM 636 C C . PHE A 1 84 ? -1.596 -10.659 -10.018 1.00 89.31 84 PHE A C 1
ATOM 638 O O . PHE A 1 84 ? -2.600 -11.107 -9.466 1.00 89.31 84 PHE A O 1
ATOM 645 N N . ARG A 1 85 ? -1.571 -10.394 -11.332 1.00 88.94 85 ARG A N 1
ATOM 646 C CA . ARG A 1 85 ? -2.708 -10.680 -12.221 1.00 88.94 85 ARG A CA 1
ATOM 647 C C . ARG A 1 85 ? -2.985 -12.175 -12.374 1.00 88.94 85 ARG A C 1
ATOM 649 O O . ARG A 1 85 ? -4.131 -12.525 -12.613 1.00 88.94 85 ARG A O 1
ATOM 656 N N . ARG A 1 86 ? -1.975 -13.041 -12.237 1.00 89.69 86 ARG A N 1
ATOM 657 C CA . ARG A 1 86 ? -2.144 -14.506 -12.259 1.00 89.69 86 ARG A CA 1
ATOM 658 C C . ARG A 1 86 ? -2.686 -15.080 -10.948 1.00 89.69 86 ARG A C 1
ATOM 660 O O . ARG A 1 86 ? -3.246 -16.170 -10.965 1.00 89.69 86 ARG A O 1
ATOM 667 N N . GLN A 1 87 ? -2.446 -14.398 -9.828 1.00 80.56 87 GLN A N 1
ATOM 668 C CA . GLN A 1 87 ? -2.831 -14.849 -8.484 1.00 80.56 87 GLN A CA 1
ATOM 669 C C . GLN A 1 87 ? -4.217 -14.356 -8.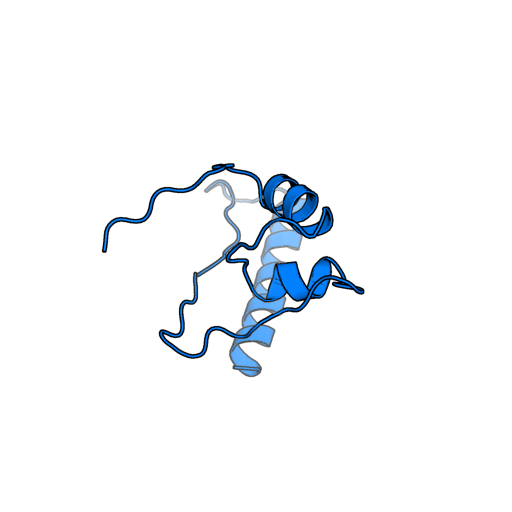038 1.00 80.56 87 GLN A C 1
ATOM 671 O O . GLN A 1 87 ? -4.752 -14.892 -7.067 1.00 80.56 87 GLN A O 1
ATOM 676 N N . ARG A 1 88 ? -4.773 -13.336 -8.706 1.00 67.75 88 ARG A N 1
ATOM 677 C CA . ARG A 1 88 ? -6.179 -12.923 -8.552 1.00 67.75 88 ARG A CA 1
ATOM 678 C C . ARG A 1 88 ? -7.107 -13.834 -9.341 1.00 67.75 88 ARG A C 1
ATOM 680 O O . ARG A 1 88 ? -8.237 -14.026 -8.848 1.00 67.75 88 ARG A O 1
#

Solvent-accessible surface area (backbone atoms only — not comparable to full-atom values): 6204 Å² total; per-residue (Å²): 137,86,88,78,79,93,73,85,74,99,42,71,66,62,54,49,57,50,35,73,70,72,83,49,84,82,89,74,60,65,70,56,53,62,71,68,58,71,51,88,94,54,78,90,76,87,77,78,74,74,84,84,80,78,94,82,84,88,85,77,79,100,54,86,80,57,57,71,71,56,44,54,52,51,53,52,52,50,54,52,53,52,53,52,64,73,74,107

Sequence (88 aa):
VQVRPTLESNSMIVLFSHIRTGKWSSIMPLNLAETFGFSEPIRAIPIVEPDASHTVGLVAAPREPHTPLVQALLDEAMALADDFRRQR

pLDDT: mean 88.72, std 6.82, range [67.75, 97.31]

Radius of gyration: 18.34 Å; Cα contacts (8 Å, |Δi|>4): 24; chains: 1; bounding box: 44×29×47 Å

Mean predicted aligned error: 5.76 Å